Protein AF-A0A209A2R6-F1 (afdb_monomer_lite)

Sequence (76 aa):
MTATDIDYSDTVCTLSADEQRVAQMLGDAWNQYLKLPIEHPCERDEFCRAIHVCQSIVLARPAVRGLASKGQGYQK

Secondary structure (DSSP, 8-state):
--------TT---PPPHHHHHHHHHHHHHHHHHTTSPPSSTTHHHHHHHHHHHHHHHHHHHHHHHHHHHTT-S---

Radius of gyration: 17.8 Å; chains: 1; bounding box: 38×26×52 Å

Organism: Yersinia intermedia (NCBI:txid631)

pLDDT: mean 91.16, std 12.05, range [43.72, 98.81]

Foldseek 3Di:
DDDPPDDLPPQDQDADPVLVVQLVVLVVVLVVVVPDDDPDPCVNVVSVVVSVVSNVVSSCVSVQVSCVVVVDDDDD

Structure (mmCIF, N/CA/C/O backbone):
data_AF-A0A209A2R6-F1
#
_entry.id   AF-A0A209A2R6-F1
#
loop_
_atom_site.group_PDB
_atom_site.id
_atom_site.type_symbol
_atom_site.label_atom_id
_atom_site.label_alt_id
_atom_site.label_comp_id
_atom_site.label_asym_id
_atom_site.label_entity_id
_atom_site.label_seq_id
_atom_site.pdbx_PDB_ins_code
_atom_site.Cartn_x
_atom_site.Cartn_y
_atom_site.Cartn_z
_atom_site.occupancy
_atom_site.B_iso_or_equiv
_atom_site.auth_seq_id
_atom_site.auth_comp_id
_atom_site.auth_asym_id
_atom_site.auth_atom_id
_atom_site.pdbx_PDB_model_num
ATOM 1 N N . MET A 1 1 ? 14.648 -16.177 -35.344 1.00 43.72 1 MET A N 1
ATOM 2 C CA . MET A 1 1 ? 14.352 -15.258 -34.227 1.00 43.72 1 MET A CA 1
ATOM 3 C C . MET A 1 1 ? 15.070 -15.795 -33.009 1.00 43.72 1 MET A C 1
ATOM 5 O O . MET A 1 1 ? 14.680 -16.836 -32.503 1.00 43.72 1 MET A O 1
ATOM 9 N N . THR A 1 2 ? 16.183 -15.182 -32.625 1.00 46.97 2 THR A N 1
ATOM 10 C CA . THR A 1 2 ? 16.885 -15.521 -31.384 1.00 46.97 2 THR A CA 1
ATOM 11 C C . THR A 1 2 ? 16.082 -14.930 -30.235 1.00 46.97 2 THR A C 1
ATOM 13 O O . THR A 1 2 ? 15.803 -13.732 -30.262 1.00 46.97 2 THR A O 1
ATOM 16 N N . ALA A 1 3 ? 15.664 -15.757 -29.277 1.00 56.94 3 ALA A N 1
ATOM 17 C CA . ALA A 1 3 ? 15.135 -15.260 -28.016 1.00 56.94 3 ALA A CA 1
ATOM 18 C C . ALA A 1 3 ? 16.210 -14.350 -27.415 1.00 56.94 3 ALA A C 1
ATOM 20 O O . ALA A 1 3 ? 17.322 -14.797 -27.149 1.00 56.94 3 ALA A O 1
ATOM 21 N N . THR A 1 4 ? 15.933 -13.054 -27.328 1.00 63.09 4 THR A N 1
ATOM 22 C CA . THR A 1 4 ? 16.786 -12.129 -26.594 1.00 63.09 4 THR A CA 1
ATOM 23 C C . THR A 1 4 ? 16.753 -12.586 -25.139 1.00 63.09 4 THR A C 1
ATOM 25 O O . THR A 1 4 ? 15.668 -12.691 -24.566 1.00 63.09 4 THR A O 1
ATOM 28 N N . ASP A 1 5 ? 17.916 -12.893 -24.564 1.00 72.06 5 ASP A N 1
ATOM 29 C CA . ASP A 1 5 ? 18.086 -13.113 -23.125 1.00 72.06 5 ASP A CA 1
ATOM 30 C C . ASP A 1 5 ? 17.765 -11.801 -22.401 1.00 72.06 5 ASP A C 1
ATOM 32 O O . ASP A 1 5 ? 18.641 -10.985 -22.119 1.00 72.06 5 ASP A O 1
ATOM 36 N N . ILE A 1 6 ? 16.478 -11.534 -22.182 1.00 70.00 6 ILE A N 1
ATOM 37 C CA . ILE A 1 6 ? 16.052 -10.392 -21.385 1.00 70.00 6 ILE A CA 1
ATOM 38 C C . ILE A 1 6 ? 16.054 -10.855 -19.933 1.00 70.00 6 ILE A C 1
ATOM 40 O O . ILE A 1 6 ? 15.181 -11.612 -19.507 1.00 70.00 6 ILE A O 1
ATOM 44 N N . ASP A 1 7 ? 17.048 -10.396 -19.183 1.00 76.62 7 ASP A N 1
ATOM 45 C CA . ASP A 1 7 ? 17.063 -10.496 -17.731 1.00 76.62 7 ASP A CA 1
ATOM 46 C C . ASP A 1 7 ? 16.083 -9.466 -17.149 1.00 76.62 7 ASP A C 1
ATOM 48 O O . ASP A 1 7 ? 16.055 -8.300 -17.551 1.00 76.62 7 ASP A O 1
ATOM 52 N N . TYR A 1 8 ? 15.224 -9.903 -16.232 1.00 74.31 8 TYR A N 1
ATOM 53 C CA . TYR A 1 8 ? 14.250 -9.048 -15.546 1.00 74.31 8 TYR A CA 1
ATOM 54 C C . TYR A 1 8 ? 14.608 -8.813 -14.079 1.00 74.31 8 TYR A C 1
ATOM 56 O O . TYR A 1 8 ? 13.946 -8.000 -13.428 1.00 74.31 8 TYR A O 1
ATOM 64 N N . SER A 1 9 ? 15.643 -9.480 -13.564 1.00 82.62 9 SER A N 1
ATOM 65 C CA . SER A 1 9 ? 16.070 -9.377 -12.168 1.00 82.62 9 SER A CA 1
ATOM 66 C C . SER A 1 9 ? 16.657 -8.003 -11.814 1.00 82.62 9 SER A C 1
ATOM 68 O O . SER A 1 9 ? 16.592 -7.590 -10.659 1.00 82.62 9 SER A O 1
ATOM 70 N N . ASP A 1 10 ? 17.123 -7.247 -12.810 1.00 82.94 10 ASP A N 1
ATOM 71 C CA . ASP A 1 10 ? 17.656 -5.882 -12.702 1.00 82.94 10 ASP A CA 1
ATOM 72 C C . ASP A 1 10 ? 16.604 -4.783 -12.975 1.00 82.94 10 ASP A C 1
ATOM 74 O O . ASP A 1 10 ? 16.933 -3.602 -13.102 1.00 82.94 10 ASP A O 1
ATOM 78 N N . THR A 1 11 ? 15.317 -5.136 -13.088 1.00 83.19 11 THR A N 1
ATOM 79 C CA . THR A 1 11 ? 14.257 -4.153 -13.364 1.00 83.19 11 THR A CA 1
ATOM 80 C C . THR A 1 11 ? 14.116 -3.161 -12.205 1.00 83.19 11 THR A C 1
ATOM 82 O O . THR A 1 11 ? 13.764 -3.535 -11.087 1.00 83.19 11 THR A O 1
ATOM 85 N N . VAL A 1 12 ? 14.339 -1.871 -12.479 1.00 82.06 12 VAL A N 1
ATOM 86 C CA . VAL A 1 12 ? 14.205 -0.803 -11.478 1.00 82.06 12 VAL A CA 1
ATOM 87 C C . VAL A 1 12 ? 12.733 -0.623 -11.087 1.00 82.06 12 VAL A C 1
ATOM 89 O O . VAL A 1 12 ? 11.937 -0.059 -11.837 1.00 82.06 12 VAL A O 1
ATOM 92 N N . CYS A 1 13 ? 12.382 -1.063 -9.878 1.00 89.31 13 CYS A N 1
ATOM 93 C CA . CYS A 1 13 ? 11.026 -1.009 -9.325 1.00 89.31 13 CYS A CA 1
ATOM 94 C C . CYS A 1 13 ? 10.891 0.074 -8.244 1.00 89.31 13 CYS A C 1
ATOM 96 O O . CYS A 1 13 ? 10.604 -0.213 -7.083 1.00 89.31 13 CYS A O 1
ATOM 98 N N . THR A 1 14 ? 11.080 1.335 -8.632 1.00 94.25 14 THR A N 1
ATOM 99 C CA . THR A 1 14 ? 10.989 2.476 -7.707 1.00 94.25 14 THR A CA 1
ATOM 100 C C . THR A 1 14 ? 9.679 3.235 -7.894 1.00 94.25 14 THR A C 1
ATOM 102 O O . THR A 1 14 ? 9.355 3.673 -9.004 1.00 94.25 14 THR A O 1
ATOM 105 N N . LEU A 1 15 ? 8.936 3.418 -6.799 1.00 96.44 15 LEU A N 1
ATOM 106 C CA . LEU A 1 15 ? 7.736 4.257 -6.763 1.00 96.44 15 LEU A CA 1
ATOM 107 C C . LEU A 1 15 ? 8.089 5.724 -7.030 1.00 96.44 15 LEU A C 1
ATOM 109 O O . LEU A 1 15 ? 9.060 6.241 -6.471 1.00 96.44 15 LEU A O 1
ATOM 113 N N . SER A 1 16 ? 7.263 6.419 -7.813 1.00 97.00 16 SER A N 1
ATOM 114 C CA . SER A 1 16 ? 7.319 7.882 -7.893 1.00 97.00 16 SER A CA 1
ATOM 115 C C . SER A 1 16 ? 6.930 8.525 -6.556 1.00 97.00 16 SER A C 1
ATOM 117 O O . SER A 1 16 ? 6.298 7.890 -5.711 1.00 97.00 16 SER A O 1
ATOM 119 N N . ALA A 1 17 ? 7.252 9.806 -6.366 1.00 98.00 17 ALA A N 1
ATOM 120 C CA . ALA A 1 17 ? 6.850 10.540 -5.163 1.00 98.00 17 ALA A CA 1
ATOM 121 C C . ALA A 1 17 ? 5.322 10.544 -4.956 1.00 98.00 17 ALA A C 1
ATOM 123 O O . ALA A 1 17 ? 4.845 10.432 -3.828 1.00 98.00 17 ALA A O 1
ATOM 124 N N . ASP A 1 18 ? 4.547 10.622 -6.041 1.00 98.31 18 ASP A N 1
ATOM 125 C CA . ASP A 1 18 ? 3.086 10.577 -5.969 1.00 98.31 18 ASP A CA 1
ATOM 126 C C . ASP A 1 18 ? 2.578 9.171 -5.631 1.00 98.31 18 ASP A C 1
ATOM 128 O O . ASP A 1 18 ? 1.681 9.031 -4.804 1.00 98.31 18 ASP A O 1
ATOM 132 N N . GLU A 1 19 ? 3.183 8.122 -6.201 1.00 98.38 19 GLU A N 1
ATOM 133 C CA . GLU A 1 19 ? 2.861 6.725 -5.872 1.00 98.38 19 GLU A CA 1
ATOM 134 C C . GLU A 1 19 ? 3.166 6.425 -4.391 1.00 98.38 19 GLU A C 1
ATOM 136 O O . GLU A 1 19 ? 2.344 5.821 -3.701 1.00 98.38 19 GLU A O 1
ATOM 141 N N . GLN A 1 20 ? 4.295 6.919 -3.869 1.00 98.25 20 GLN A N 1
ATOM 142 C CA . GLN A 1 20 ? 4.637 6.834 -2.444 1.00 98.25 20 GLN A CA 1
ATOM 143 C C . GLN A 1 20 ? 3.621 7.577 -1.572 1.00 98.25 20 GLN A C 1
ATOM 145 O O . GLN A 1 20 ? 3.177 7.044 -0.557 1.00 98.25 20 GLN A O 1
ATOM 150 N N . ARG A 1 21 ? 3.207 8.786 -1.979 1.00 98.56 21 ARG A N 1
ATOM 151 C CA . ARG A 1 21 ? 2.212 9.573 -1.239 1.00 98.56 21 ARG A CA 1
ATOM 152 C C . ARG A 1 21 ? 0.870 8.851 -1.159 1.00 98.56 21 ARG A C 1
ATOM 154 O O . ARG A 1 21 ? 0.276 8.810 -0.088 1.00 98.56 21 ARG A O 1
ATOM 161 N N . VAL A 1 22 ? 0.414 8.243 -2.254 1.00 98.69 22 VAL A N 1
ATOM 162 C CA . VAL A 1 22 ? -0.821 7.445 -2.247 1.00 98.69 22 VAL A CA 1
ATOM 163 C C . VAL A 1 22 ? -0.681 6.234 -1.322 1.00 98.69 22 VAL A C 1
ATOM 165 O O . VAL A 1 22 ? -1.577 5.983 -0.518 1.00 98.69 22 VAL A O 1
ATOM 168 N N . ALA A 1 23 ? 0.440 5.506 -1.380 1.00 98.31 23 ALA A N 1
ATOM 169 C CA . ALA A 1 23 ? 0.684 4.375 -0.483 1.00 98.31 23 ALA A CA 1
ATOM 170 C C . ALA A 1 23 ? 0.653 4.796 1.000 1.00 98.31 23 ALA A C 1
ATOM 172 O O . ALA A 1 23 ? 0.044 4.103 1.818 1.00 98.31 23 ALA A O 1
ATOM 173 N N . GLN A 1 24 ? 1.230 5.957 1.328 1.00 98.62 24 GLN A N 1
ATOM 174 C CA . GLN A 1 24 ? 1.181 6.531 2.673 1.00 98.62 24 GLN A CA 1
ATOM 175 C C . GLN A 1 24 ? -0.251 6.877 3.096 1.00 98.62 24 GLN A C 1
ATOM 177 O O . GLN A 1 24 ? -0.678 6.467 4.170 1.00 98.62 24 GLN A O 1
ATOM 182 N N . MET A 1 25 ? -1.024 7.552 2.239 1.00 98.81 25 MET A N 1
ATOM 183 C CA . MET A 1 25 ? -2.417 7.913 2.534 1.00 98.81 25 MET A CA 1
ATOM 184 C C . MET A 1 25 ? -3.291 6.689 2.837 1.00 98.81 25 MET A C 1
ATOM 186 O O . MET A 1 25 ? -4.171 6.761 3.692 1.00 98.81 25 MET A O 1
ATOM 190 N N . LEU A 1 26 ? -3.049 5.558 2.167 1.00 98.81 26 LEU A N 1
ATOM 191 C CA . LEU A 1 26 ? -3.745 4.299 2.451 1.00 98.81 26 LEU A CA 1
ATOM 192 C C . LEU A 1 26 ? -3.381 3.749 3.841 1.00 98.81 26 LEU A C 1
ATOM 194 O O . LEU A 1 26 ? -4.260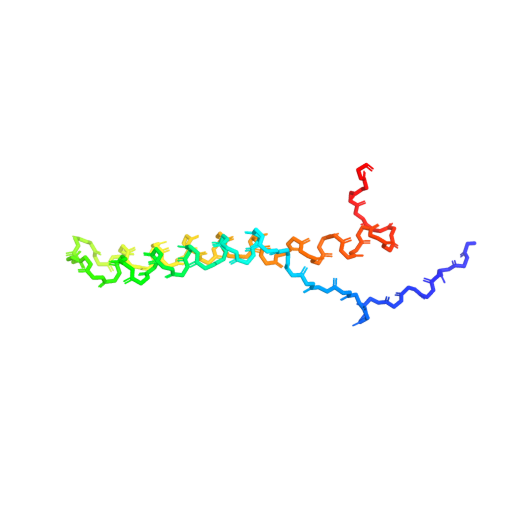 3.295 4.573 1.00 98.81 26 LEU A O 1
ATOM 198 N N . GLY A 1 27 ? -2.105 3.830 4.230 1.00 98.56 27 GLY A N 1
ATOM 199 C CA . GLY A 1 27 ? -1.662 3.485 5.584 1.00 98.56 27 GLY A CA 1
ATOM 200 C C . GLY A 1 27 ? -2.269 4.403 6.648 1.00 98.56 27 GLY A C 1
ATOM 201 O O . GLY A 1 27 ? -2.756 3.934 7.675 1.00 98.56 27 GLY A O 1
ATOM 202 N N . ASP A 1 28 ? -2.318 5.705 6.378 1.00 98.81 28 ASP A N 1
ATOM 203 C CA . ASP A 1 28 ? -2.920 6.690 7.278 1.00 98.81 28 ASP A CA 1
ATOM 204 C C . ASP A 1 28 ? -4.429 6.466 7.431 1.00 98.81 28 ASP A C 1
ATOM 206 O O . ASP A 1 28 ? -4.953 6.544 8.544 1.00 98.81 28 ASP A O 1
ATOM 210 N N . ALA A 1 29 ? -5.125 6.116 6.344 1.00 98.75 29 ALA A N 1
ATOM 211 C CA . ALA A 1 29 ? -6.540 5.761 6.374 1.00 98.75 29 ALA A CA 1
ATOM 212 C C . ALA A 1 29 ? -6.799 4.530 7.256 1.00 98.75 29 ALA A C 1
ATOM 214 O O . ALA A 1 29 ? -7.699 4.565 8.094 1.00 98.75 29 ALA A O 1
ATOM 215 N N . TRP A 1 30 ? -5.985 3.475 7.131 1.00 98.69 30 TRP A N 1
ATOM 216 C CA . TRP A 1 30 ? -6.035 2.311 8.024 1.00 98.69 30 TRP A CA 1
ATOM 217 C C . TRP A 1 30 ? -5.817 2.700 9.491 1.00 98.69 30 TRP A C 1
ATOM 219 O O . TRP A 1 30 ? -6.629 2.371 10.358 1.00 98.69 30 TRP A O 1
ATOM 229 N N . ASN A 1 31 ? -4.760 3.467 9.765 1.00 98.69 31 ASN A N 1
ATOM 230 C CA . ASN A 1 31 ? -4.426 3.917 11.115 1.00 98.69 31 ASN A CA 1
ATOM 231 C C . ASN A 1 31 ? -5.536 4.771 11.738 1.00 98.69 31 ASN A C 1
ATOM 233 O O . ASN A 1 31 ? -5.765 4.712 12.947 1.00 98.69 31 ASN A O 1
ATOM 237 N N . GLN A 1 32 ? -6.219 5.584 10.932 1.00 98.69 32 GLN A N 1
ATOM 238 C CA . GLN A 1 32 ? -7.345 6.383 11.394 1.00 98.69 32 GLN A CA 1
ATOM 239 C C . GLN A 1 32 ? -8.597 5.529 11.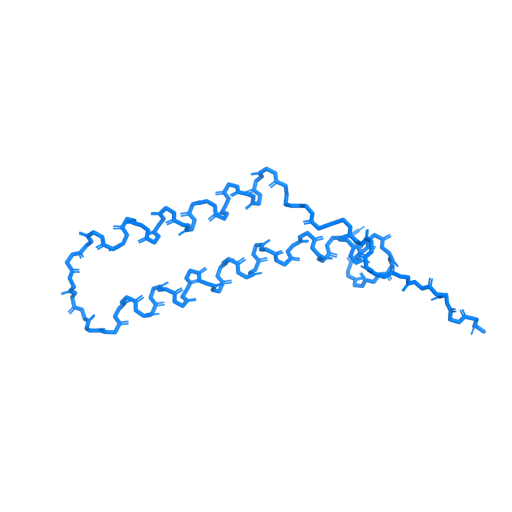616 1.00 98.69 32 GLN A C 1
ATOM 241 O O . GLN A 1 32 ? -9.284 5.727 12.618 1.00 98.69 32 GLN A O 1
ATOM 246 N N . TYR A 1 33 ? -8.868 4.564 10.736 1.00 98.31 33 TYR A N 1
ATOM 247 C CA . TYR A 1 33 ? -10.011 3.659 10.845 1.00 98.31 33 TYR A CA 1
ATOM 248 C C . TYR A 1 33 ? -9.972 2.821 12.128 1.00 98.31 33 TYR A C 1
ATOM 250 O O . TYR A 1 33 ? -10.986 2.674 12.802 1.00 98.31 33 TYR A O 1
ATOM 258 N N . LEU A 1 34 ? -8.789 2.357 12.542 1.00 97.94 34 LEU A N 1
ATOM 259 C CA . LEU A 1 34 ? -8.615 1.593 13.785 1.00 97.94 34 LEU A CA 1
ATOM 260 C C . LEU A 1 34 ? -9.033 2.338 15.064 1.00 97.94 34 LEU A C 1
ATOM 262 O O . LEU A 1 34 ? -9.230 1.698 16.098 1.00 97.94 34 LEU A O 1
ATOM 266 N N . LYS A 1 35 ? -9.161 3.668 15.010 1.00 98.25 35 LYS A N 1
ATOM 267 C CA . LYS A 1 35 ? -9.597 4.498 16.142 1.00 98.25 35 LYS A CA 1
ATOM 268 C C . LYS A 1 35 ? -11.119 4.621 16.239 1.00 98.25 35 LYS A C 1
ATOM 270 O O . LYS A 1 35 ? -11.606 5.169 17.225 1.00 98.25 35 LYS A O 1
ATOM 275 N N . LEU A 1 36 ? -11.856 4.182 15.220 1.00 97.81 36 LEU A N 1
ATOM 276 C CA . LEU A 1 36 ? -13.313 4.240 15.211 1.00 97.81 36 LEU A CA 1
ATOM 277 C C . LEU A 1 36 ? -13.906 3.148 16.124 1.00 97.81 36 LEU A C 1
ATOM 279 O O . LEU A 1 36 ? -13.279 2.095 16.311 1.00 97.81 36 LEU A O 1
ATOM 283 N N . PRO A 1 37 ? -15.096 3.382 16.711 1.00 97.69 37 PRO A N 1
ATOM 284 C CA . PRO A 1 37 ? -15.872 2.330 17.359 1.00 97.69 37 PRO A CA 1
ATOM 285 C C . PRO A 1 37 ? -16.162 1.186 16.389 1.00 97.69 37 PRO A C 1
ATOM 287 O O . PRO A 1 37 ? -16.259 1.415 15.187 1.00 97.69 37 PRO A O 1
ATOM 290 N N . ILE A 1 38 ? -16.308 -0.029 16.927 1.00 96.88 38 ILE A N 1
ATOM 291 C CA . ILE A 1 38 ? -16.688 -1.179 16.108 1.00 96.88 38 ILE A CA 1
ATOM 292 C C . ILE A 1 38 ? -18.206 -1.205 15.948 1.00 96.88 38 ILE A C 1
ATOM 294 O O . ILE A 1 38 ? -18.895 -1.405 16.948 1.00 96.88 38 ILE A O 1
ATOM 298 N N . GLU A 1 39 ? -18.711 -1.060 14.723 1.00 97.31 39 GLU A N 1
ATOM 299 C CA . GLU A 1 39 ? -20.152 -1.134 14.429 1.00 97.31 39 GLU A CA 1
ATOM 300 C C . GLU A 1 39 ? -20.565 -2.547 13.981 1.00 97.31 39 GLU A C 1
ATOM 302 O O . GLU A 1 39 ? -21.647 -3.030 14.322 1.00 97.31 39 GLU A O 1
ATOM 307 N N . HIS A 1 40 ? -19.687 -3.255 13.260 1.00 96.69 40 HIS A N 1
ATOM 308 C CA . HIS A 1 40 ? -19.910 -4.632 12.817 1.00 96.69 40 HIS A CA 1
ATOM 309 C C . HIS A 1 40 ? -18.658 -5.519 12.988 1.00 96.69 40 HIS A C 1
ATOM 311 O O . HIS A 1 40 ? -17.560 -5.105 12.622 1.00 96.69 40 HIS A O 1
ATOM 317 N N . PRO A 1 41 ? -18.773 -6.782 13.454 1.00 94.56 41 PRO A N 1
ATOM 318 C CA . PRO A 1 41 ? -17.612 -7.651 13.690 1.00 94.56 41 PRO A CA 1
ATOM 319 C C . PRO A 1 41 ? -16.693 -7.880 12.478 1.00 94.56 41 PRO A C 1
ATOM 321 O O . PRO A 1 41 ? -15.507 -8.147 12.656 1.00 94.56 41 PRO A O 1
ATOM 324 N N . CYS A 1 42 ? -17.218 -7.782 11.251 1.00 97.94 42 CYS A N 1
ATOM 325 C CA . CYS A 1 42 ? -16.450 -8.022 10.022 1.00 97.94 42 CYS A CA 1
ATOM 326 C C . CYS A 1 42 ? -15.811 -6.763 9.412 1.00 97.94 42 CYS A C 1
ATOM 328 O O . CYS A 1 42 ? -14.992 -6.886 8.503 1.00 97.94 42 CYS A O 1
ATOM 330 N N . GLU A 1 43 ? -16.149 -5.565 9.890 1.00 97.19 43 GLU A N 1
ATOM 331 C CA . GLU A 1 43 ? -15.827 -4.313 9.188 1.00 97.19 43 GLU A CA 1
ATOM 332 C C . GLU A 1 43 ? -14.315 -4.039 9.085 1.00 97.19 43 GLU A C 1
ATOM 334 O O . GLU A 1 43 ? -13.824 -3.566 8.062 1.00 97.19 43 GLU A O 1
ATOM 339 N N . ARG A 1 44 ? -13.537 -4.400 10.116 1.00 97.06 44 ARG A N 1
ATOM 340 C CA . ARG A 1 44 ? -12.075 -4.213 10.127 1.00 97.06 44 ARG A CA 1
ATOM 341 C C . ARG A 1 44 ? -11.396 -5.074 9.081 1.00 97.06 44 ARG A C 1
ATOM 343 O O . ARG A 1 44 ? -10.469 -4.631 8.409 1.00 97.06 44 ARG A O 1
ATOM 350 N N . ASP A 1 45 ? -11.885 -6.294 8.953 1.00 98.19 45 ASP A N 1
ATOM 351 C CA . ASP A 1 45 ? -11.420 -7.282 7.997 1.00 98.19 45 ASP A CA 1
ATOM 352 C C . ASP A 1 45 ? -11.717 -6.836 6.562 1.00 98.19 45 ASP A C 1
ATOM 354 O O . ASP A 1 45 ? -10.864 -6.920 5.677 1.00 98.19 45 ASP A O 1
ATOM 358 N N . GLU A 1 46 ? -12.921 -6.315 6.335 1.00 98.38 46 GLU A N 1
ATOM 359 C CA . GLU A 1 46 ? -13.349 -5.761 5.052 1.00 98.38 46 GLU A CA 1
ATOM 360 C C . GLU A 1 46 ? -12.533 -4.524 4.670 1.00 98.38 46 GLU A C 1
ATOM 362 O O . GLU A 1 46 ? -12.014 -4.450 3.552 1.00 98.38 46 GLU A O 1
ATOM 367 N N . PHE A 1 47 ? -12.345 -3.593 5.608 1.00 98.50 47 PHE A N 1
ATOM 368 C CA . PHE A 1 47 ? -11.569 -2.381 5.372 1.00 98.50 47 PHE A CA 1
ATOM 369 C C . PHE A 1 47 ? -10.085 -2.692 5.126 1.00 98.50 47 PHE A C 1
ATOM 371 O O . PHE A 1 47 ? -9.496 -2.181 4.175 1.00 98.50 47 PHE A O 1
ATOM 378 N N . CYS A 1 48 ? -9.492 -3.602 5.906 1.00 98.44 48 CYS A N 1
ATOM 379 C CA . CYS A 1 48 ? -8.124 -4.086 5.706 1.00 98.44 48 CYS A CA 1
ATOM 380 C C . CYS A 1 48 ? -7.934 -4.697 4.308 1.00 98.44 48 CYS A C 1
ATOM 382 O O . CYS A 1 48 ? -7.007 -4.329 3.581 1.00 98.44 48 CYS A O 1
ATOM 384 N N . ARG A 1 49 ? -8.854 -5.574 3.876 1.00 98.69 49 ARG A N 1
ATOM 385 C CA . ARG A 1 49 ? -8.819 -6.149 2.522 1.00 98.69 49 ARG A CA 1
ATOM 386 C C . ARG A 1 49 ? -8.901 -5.072 1.441 1.00 98.69 49 ARG A C 1
ATOM 388 O O . ARG A 1 49 ? -8.136 -5.136 0.481 1.00 98.69 49 ARG A O 1
ATOM 395 N N . ALA A 1 50 ? -9.768 -4.073 1.600 1.00 98.62 50 ALA A N 1
ATOM 396 C CA . ALA A 1 50 ? -9.867 -2.962 0.653 1.00 98.62 50 ALA A CA 1
ATOM 397 C C . ALA A 1 50 ? -8.560 -2.148 0.572 1.00 98.62 50 ALA A C 1
ATOM 399 O O . ALA A 1 50 ? -8.091 -1.846 -0.527 1.00 98.62 50 ALA A O 1
ATOM 400 N N . ILE A 1 51 ? -7.922 -1.856 1.712 1.00 98.69 51 ILE A N 1
ATOM 401 C CA . ILE A 1 51 ? -6.615 -1.183 1.759 1.00 98.69 51 ILE A CA 1
ATOM 402 C C . ILE A 1 51 ? -5.543 -2.004 1.034 1.00 98.69 51 ILE A C 1
ATOM 404 O O . ILE A 1 51 ? -4.819 -1.448 0.205 1.00 98.69 51 ILE A O 1
ATOM 408 N N . HIS A 1 52 ? -5.469 -3.317 1.269 1.00 98.69 52 HIS A N 1
ATOM 409 C CA . HIS A 1 52 ? -4.506 -4.188 0.588 1.00 98.69 52 HIS A CA 1
ATOM 410 C C . HIS A 1 52 ? -4.724 -4.246 -0.926 1.00 98.69 52 HIS A C 1
ATOM 412 O O . HIS A 1 52 ? -3.754 -4.214 -1.685 1.00 98.69 52 HIS A O 1
ATOM 418 N N . VAL A 1 53 ? -5.979 -4.277 -1.387 1.00 98.75 53 VAL A N 1
ATOM 419 C CA . VAL A 1 53 ? -6.2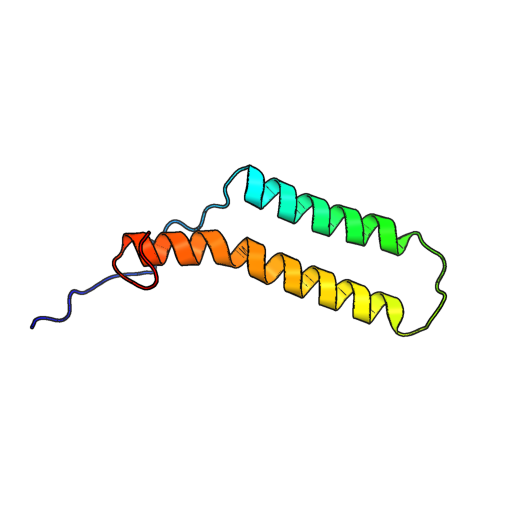90 -4.193 -2.821 1.00 98.75 53 VAL A CA 1
ATOM 420 C C . VAL A 1 53 ? -5.734 -2.889 -3.397 1.00 98.75 53 VAL A C 1
ATOM 422 O O . VAL A 1 53 ? -4.974 -2.929 -4.365 1.00 98.75 53 VAL A O 1
ATOM 425 N N . CYS A 1 54 ? -6.014 -1.747 -2.769 1.00 98.69 54 CYS A N 1
ATOM 426 C CA . CYS A 1 54 ? -5.498 -0.450 -3.211 1.00 98.69 54 CYS A CA 1
ATOM 427 C C . CYS A 1 54 ? -3.960 -0.398 -3.216 1.00 98.69 54 CYS A C 1
ATOM 429 O O . CYS A 1 54 ? -3.360 0.046 -4.196 1.00 98.69 54 CYS A O 1
ATOM 431 N N . GLN A 1 55 ? -3.311 -0.888 -2.158 1.00 98.50 55 GLN A N 1
ATOM 432 C CA . GLN A 1 55 ? -1.851 -0.938 -2.072 1.00 98.50 55 GLN A CA 1
ATOM 433 C C . GLN A 1 55 ? -1.253 -1.826 -3.166 1.00 98.50 55 GLN A C 1
ATOM 435 O O . GLN A 1 55 ? -0.297 -1.410 -3.814 1.00 98.50 55 GLN A O 1
ATOM 440 N N . SER A 1 56 ? -1.837 -2.997 -3.445 1.00 98.38 56 SER A N 1
ATOM 441 C CA . SER A 1 56 ? -1.351 -3.890 -4.507 1.00 98.38 56 SER A CA 1
ATOM 442 C C . SER A 1 56 ? -1.347 -3.210 -5.881 1.00 98.38 56 SER A C 1
ATOM 444 O O . SER A 1 56 ? -0.373 -3.323 -6.625 1.00 98.38 56 SER A O 1
ATOM 446 N N . ILE A 1 57 ? -2.385 -2.421 -6.179 1.00 98.31 57 ILE A N 1
ATOM 447 C CA . ILE A 1 57 ? -2.504 -1.673 -7.434 1.00 98.31 57 ILE A CA 1
ATOM 448 C C . ILE A 1 57 ? -1.400 -0.620 -7.530 1.00 98.31 57 ILE A C 1
ATOM 450 O O . ILE A 1 57 ? -0.740 -0.522 -8.562 1.00 98.31 57 ILE A O 1
ATOM 454 N N . VAL A 1 58 ? -1.178 0.160 -6.467 1.00 98.06 58 VAL A N 1
ATOM 455 C CA . VAL A 1 58 ? -0.164 1.228 -6.449 1.00 98.06 58 VAL A CA 1
ATOM 456 C C . VAL A 1 58 ? 1.249 0.650 -6.531 1.00 98.06 58 VAL A C 1
ATOM 458 O O . VAL A 1 58 ? 2.061 1.134 -7.319 1.00 98.06 58 VAL A O 1
ATOM 461 N N . LEU A 1 59 ? 1.531 -0.411 -5.773 1.00 96.75 59 LEU A N 1
ATOM 462 C CA . LEU A 1 59 ? 2.849 -1.043 -5.705 1.00 96.75 59 LEU A CA 1
ATOM 463 C C . LEU A 1 59 ? 3.220 -1.810 -6.981 1.00 96.75 59 LEU A C 1
ATOM 465 O O . LEU A 1 59 ? 4.403 -1.936 -7.289 1.00 96.75 59 LEU A O 1
ATOM 469 N N . ALA A 1 60 ? 2.241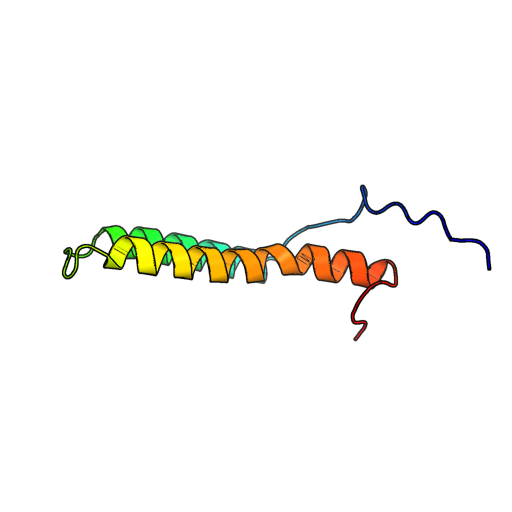 -2.266 -7.765 1.00 96.06 60 ALA A N 1
ATOM 470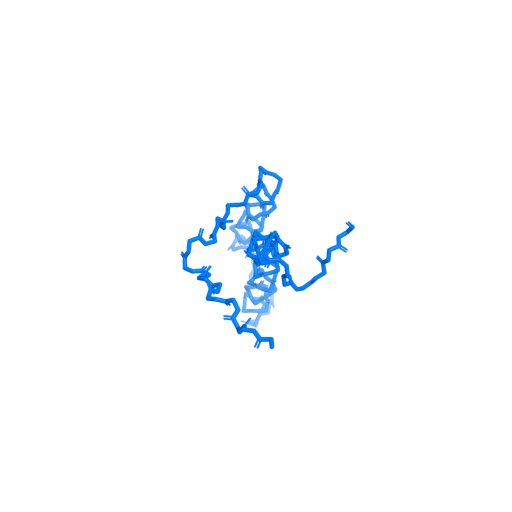 C CA . ALA A 1 60 ? 2.495 -2.907 -9.055 1.00 96.06 60 ALA A CA 1
ATOM 471 C C . ALA A 1 60 ? 2.964 -1.919 -10.139 1.00 96.06 60 ALA A C 1
ATOM 473 O O . ALA A 1 60 ? 3.663 -2.306 -11.077 1.00 96.06 60 ALA A O 1
ATOM 474 N N . ARG A 1 61 ? 2.606 -0.634 -10.030 1.00 96.19 61 ARG A N 1
ATOM 475 C CA . ARG A 1 61 ? 2.896 0.389 -11.051 1.00 96.19 61 ARG A CA 1
ATOM 476 C C . ARG A 1 61 ? 4.371 0.499 -11.456 1.00 96.19 61 ARG A C 1
ATOM 478 O O . ARG A 1 61 ? 4.627 0.522 -12.663 1.00 96.19 61 ARG A O 1
ATOM 485 N N . PRO A 1 62 ? 5.351 0.575 -10.533 1.00 95.19 62 PRO A N 1
ATOM 486 C CA . PRO A 1 62 ? 6.757 0.635 -10.918 1.00 95.19 62 PRO A CA 1
ATOM 487 C C . PRO A 1 62 ? 7.219 -0.617 -11.668 1.00 95.19 62 PRO A C 1
ATOM 489 O O . PRO A 1 62 ? 7.969 -0.481 -12.629 1.00 95.19 62 PRO A O 1
ATOM 492 N N . ALA A 1 63 ? 6.718 -1.803 -11.310 1.00 92.75 63 ALA A N 1
ATOM 493 C CA . ALA A 1 63 ? 7.028 -3.036 -12.033 1.00 92.75 63 ALA A CA 1
ATOM 494 C C . ALA A 1 63 ? 6.449 -3.019 -13.455 1.00 92.75 63 ALA A C 1
ATOM 496 O O . ALA A 1 63 ? 7.165 -3.307 -14.410 1.00 92.75 63 ALA A O 1
ATOM 497 N N . VAL A 1 64 ? 5.189 -2.594 -13.618 1.00 93.19 64 VAL A N 1
ATOM 498 C CA . VAL A 1 64 ? 4.557 -2.427 -14.942 1.00 93.19 64 VAL A CA 1
ATOM 499 C C . VAL A 1 64 ? 5.374 -1.477 -15.823 1.00 93.19 64 VAL A C 1
ATOM 501 O O . VAL A 1 64 ? 5.652 -1.786 -16.979 1.00 93.19 64 VAL A O 1
ATOM 504 N N . ARG A 1 65 ? 5.808 -0.339 -15.269 1.00 92.94 65 ARG A N 1
ATOM 505 C CA . ARG A 1 65 ? 6.662 0.632 -15.968 1.00 92.94 65 ARG A CA 1
ATOM 506 C C . ARG A 1 65 ? 8.031 0.043 -16.328 1.00 92.94 65 ARG A C 1
ATOM 508 O O . ARG A 1 65 ? 8.509 0.261 -17.439 1.00 92.94 65 ARG A O 1
ATOM 515 N N . GLY A 1 66 ? 8.644 -0.707 -15.415 1.00 90.44 66 GLY A N 1
ATOM 516 C CA . GLY A 1 66 ? 9.918 -1.383 -15.645 1.00 90.44 66 GLY A CA 1
ATOM 517 C C . GLY A 1 66 ? 9.843 -2.409 -16.781 1.00 90.44 66 GLY A C 1
ATOM 518 O O . GLY A 1 66 ? 10.667 -2.373 -17.693 1.00 90.44 66 GLY A O 1
ATOM 519 N N . LEU A 1 67 ? 8.808 -3.253 -16.794 1.00 89.69 67 LEU A N 1
ATOM 520 C CA . LEU A 1 67 ? 8.558 -4.217 -17.873 1.00 89.69 67 LEU A CA 1
ATOM 521 C C . LEU A 1 67 ? 8.312 -3.527 -19.225 1.00 89.69 67 LEU A C 1
ATOM 523 O O . LEU A 1 67 ? 8.914 -3.918 -20.227 1.00 89.69 67 LEU A O 1
ATOM 527 N N . ALA A 1 68 ? 7.527 -2.445 -19.245 1.00 89.69 68 ALA A N 1
ATOM 528 C CA . ALA A 1 68 ? 7.289 -1.646 -20.452 1.00 89.69 68 ALA A CA 1
ATOM 529 C C . ALA A 1 68 ? 8.583 -1.085 -21.053 1.00 89.69 68 ALA A C 1
ATOM 531 O O . A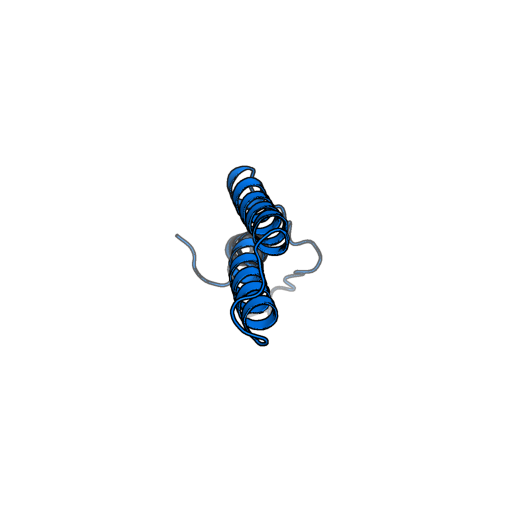LA A 1 68 ? 8.755 -1.114 -22.275 1.00 89.69 68 ALA A O 1
ATOM 532 N N . SER A 1 69 ? 9.527 -0.645 -20.213 1.00 87.62 69 SER A N 1
ATOM 533 C CA . SER A 1 69 ? 10.838 -0.165 -20.674 1.00 87.62 69 SER A CA 1
ATOM 534 C C . SER A 1 69 ? 11.710 -1.253 -21.316 1.00 87.62 69 SER A C 1
ATOM 536 O O . SER A 1 69 ? 12.587 -0.938 -22.113 1.00 87.62 69 SER A O 1
ATOM 538 N N . LYS A 1 70 ? 11.424 -2.531 -21.033 1.00 88.06 70 LYS A N 1
ATOM 539 C CA . LYS A 1 70 ? 12.086 -3.710 -21.618 1.00 88.06 70 LYS A CA 1
ATOM 540 C C . LYS A 1 70 ? 11.322 -4.318 -22.801 1.00 88.06 70 LYS A C 1
ATOM 542 O O . LYS A 1 70 ? 11.651 -5.410 -23.252 1.00 88.06 70 LYS A O 1
ATOM 547 N N . GLY A 1 71 ? 10.301 -3.625 -23.308 1.00 88.06 71 GLY A N 1
ATOM 548 C CA . GLY A 1 71 ? 9.512 -4.077 -24.457 1.00 88.06 71 GLY A CA 1
ATOM 549 C C . GLY A 1 71 ? 8.387 -5.055 -24.114 1.00 88.06 71 GLY A C 1
ATOM 550 O O . GLY A 1 71 ? 7.869 -5.709 -25.016 1.00 88.06 71 GLY A O 1
ATOM 551 N N . GLN A 1 72 ? 7.994 -5.167 -22.840 1.00 84.81 72 GLN A N 1
ATOM 552 C CA . GLN A 1 72 ? 6.871 -6.004 -22.414 1.00 84.81 72 GLN A CA 1
ATOM 553 C C . GLN A 1 72 ? 5.673 -5.193 -21.919 1.00 84.81 72 GLN A C 1
ATOM 555 O O . GLN A 1 72 ? 5.815 -4.254 -21.146 1.00 84.81 72 GLN A O 1
ATOM 560 N N . GLY A 1 73 ? 4.461 -5.629 -22.261 1.00 84.06 73 GLY A N 1
ATOM 561 C CA . GLY A 1 73 ? 3.234 -4.976 -21.805 1.00 84.06 73 GLY A CA 1
ATOM 562 C C . GLY A 1 73 ? 2.901 -3.712 -22.599 1.00 84.06 73 GLY A C 1
ATOM 563 O O . GLY A 1 73 ? 3.325 -3.543 -23.740 1.00 84.06 73 GLY A O 1
ATOM 564 N N . TYR A 1 74 ? 2.075 -2.844 -22.016 1.00 84.50 74 TYR A N 1
ATOM 565 C CA . TYR A 1 74 ? 1.579 -1.651 -22.699 1.00 84.50 74 TYR A CA 1
ATOM 566 C C . TYR A 1 74 ? 2.652 -0.556 -22.781 1.00 84.50 74 TYR A C 1
ATOM 568 O O . TYR A 1 74 ? 3.158 -0.099 -21.753 1.00 84.50 74 TYR A O 1
ATOM 576 N N . GLN A 1 75 ? 2.942 -0.096 -23.999 1.00 76.88 75 GLN A N 1
ATOM 577 C CA . GLN A 1 75 ? 3.759 1.086 -24.271 1.00 76.88 75 GLN A CA 1
ATOM 578 C C . GLN A 1 75 ? 2.838 2.242 -24.675 1.00 76.88 75 GLN A C 1
ATOM 580 O O . GLN A 1 75 ? 1.918 2.051 -25.468 1.00 76.88 75 GLN A O 1
ATOM 585 N N . LYS A 1 76 ? 3.043 3.411 -24.064 1.00 66.06 76 LYS A N 1
ATOM 586 C CA . LYS A 1 76 ? 2.246 4.612 -24.331 1.00 66.06 76 LYS A CA 1
ATOM 587 C C . LYS A 1 76 ? 2.752 5.345 -25.565 1.00 66.06 76 LYS A C 1
ATOM 589 O O . LYS A 1 76 ? 3.990 5.419 -25.709 1.00 66.06 76 LYS A O 1
#